Protein AF-A0A4U9V8J3-F1 (afdb_monomer_lite)

Sequence (40 aa):
MSLISMSGAWLSFSDAPLLDNTEIHIEDNERVCLVGATGR

Secondary structure (DSSP, 8-state):
-EEEEEEEEEEEETTEEEEEEEEEEEETT-------PPP-

pLDDT: mean 92.69, std 6.82, range [64.69, 97.12]

Structure (mmCIF, N/CA/C/O backbone):
data_AF-A0A4U9V8J3-F1
#
_entry.id   AF-A0A4U9V8J3-F1
#
loop_
_atom_site.group_PDB
_atom_site.id
_atom_site.type_symbol
_atom_site.label_atom_id
_atom_site.label_alt_id
_atom_site.label_comp_i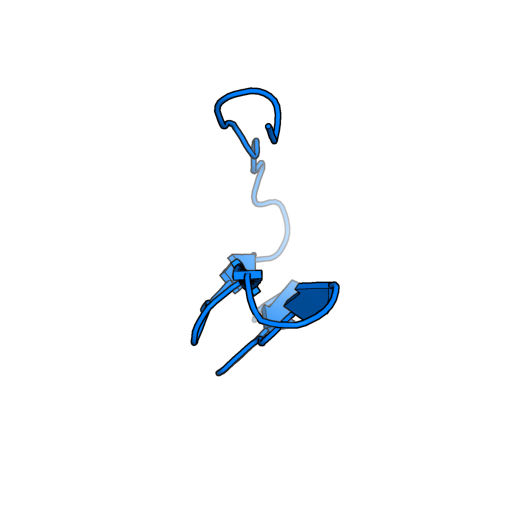d
_atom_site.label_asym_id
_atom_site.label_entity_id
_atom_site.label_seq_id
_atom_site.pdbx_PDB_ins_code
_atom_site.Cartn_x
_atom_site.Cartn_y
_atom_site.Cartn_z
_atom_site.occupancy
_atom_site.B_iso_or_equiv
_atom_site.auth_seq_id
_atom_site.auth_comp_id
_atom_site.auth_asym_id
_atom_site.auth_atom_id
_atom_site.pdbx_PDB_model_num
ATOM 1 N N . MET A 1 1 ? -10.933 -4.495 15.545 1.00 70.06 1 MET A N 1
ATOM 2 C CA . MET A 1 1 ? -11.696 -4.705 14.297 1.00 70.06 1 MET A CA 1
ATOM 3 C C . MET A 1 1 ? -11.080 -3.720 13.339 1.00 70.06 1 MET A C 1
ATOM 5 O O . MET A 1 1 ? -11.126 -2.532 13.650 1.00 70.06 1 MET A O 1
ATOM 9 N N . SER A 1 2 ? -10.424 -4.191 12.281 1.00 85.19 2 SER A N 1
ATOM 10 C CA . SER A 1 2 ? -9.573 -3.287 11.514 1.00 85.19 2 SER A CA 1
ATOM 11 C C . SER A 1 2 ? -10.417 -2.241 10.780 1.00 85.19 2 SER A C 1
ATOM 13 O O . SER A 1 2 ? -11.472 -2.545 10.218 1.00 85.19 2 SER A O 1
ATOM 15 N N . LEU A 1 3 ? -9.962 -0.991 10.842 1.00 94.56 3 LEU A N 1
ATOM 16 C CA . LEU A 1 3 ? -10.523 0.132 10.099 1.00 94.56 3 LEU A CA 1
ATOM 17 C C . LEU A 1 3 ? -10.123 0.031 8.622 1.00 94.56 3 LEU A C 1
ATOM 19 O O . LEU A 1 3 ? -10.921 0.322 7.734 1.00 94.56 3 LEU A O 1
ATOM 23 N N . ILE A 1 4 ? -8.884 -0.402 8.370 1.00 95.56 4 ILE A N 1
ATOM 24 C CA . ILE A 1 4 ? -8.346 -0.684 7.038 1.00 95.56 4 ILE A CA 1
ATOM 25 C C . ILE A 1 4 ? -7.685 -2.062 7.080 1.00 95.56 4 ILE A C 1
ATOM 27 O O . ILE A 1 4 ? -6.962 -2.389 8.023 1.00 95.56 4 ILE A O 1
ATOM 31 N N . SER A 1 5 ? -7.939 -2.885 6.065 1.00 95.81 5 SER A N 1
ATOM 32 C CA . SER A 1 5 ? -7.196 -4.123 5.829 1.00 95.81 5 SER A CA 1
ATOM 33 C C . SER A 1 5 ? -6.903 -4.250 4.343 1.00 95.81 5 SER A C 1
ATOM 35 O O . SER A 1 5 ? -7.804 -4.132 3.514 1.00 95.81 5 SER A O 1
ATOM 37 N N . MET A 1 6 ? -5.637 -4.477 4.018 1.00 96.19 6 MET A N 1
ATOM 38 C CA . MET A 1 6 ? -5.173 -4.852 2.692 1.00 96.19 6 MET A CA 1
ATOM 39 C C . MET A 1 6 ? -4.363 -6.129 2.828 1.00 96.19 6 MET A C 1
ATOM 41 O O . MET A 1 6 ? -3.434 -6.169 3.632 1.00 96.19 6 MET A O 1
ATOM 45 N N . SER A 1 7 ? -4.723 -7.132 2.035 1.00 96.50 7 SER A N 1
ATOM 46 C CA . SER A 1 7 ? -4.054 -8.427 2.009 1.00 96.50 7 SER A CA 1
ATOM 47 C C . SER A 1 7 ? -3.608 -8.778 0.600 1.00 96.50 7 SER A C 1
ATOM 49 O O . SER A 1 7 ? -4.399 -8.651 -0.338 1.00 96.50 7 SER A O 1
ATOM 51 N N . GLY A 1 8 ? -2.364 -9.220 0.450 1.00 97.12 8 GLY A N 1
ATOM 52 C CA . GLY A 1 8 ? -1.740 -9.558 -0.824 1.00 97.12 8 GLY A CA 1
ATOM 53 C C . GLY A 1 8 ? -1.710 -8.382 -1.796 1.00 97.12 8 GLY A C 1
ATOM 54 O O . GLY A 1 8 ? -1.873 -8.583 -2.998 1.00 97.12 8 GLY A O 1
ATOM 55 N N . ALA A 1 9 ? -1.578 -7.146 -1.299 1.00 96.50 9 ALA A N 1
ATOM 56 C CA . ALA A 1 9 ? -1.655 -5.965 -2.146 1.00 96.50 9 ALA A CA 1
ATOM 57 C C . ALA A 1 9 ? -0.470 -5.922 -3.118 1.00 96.50 9 ALA A C 1
ATOM 59 O O . ALA A 1 9 ? 0.692 -5.966 -2.707 1.00 96.50 9 ALA A O 1
ATOM 60 N N . TRP A 1 10 ? -0.786 -5.796 -4.407 1.00 96.31 10 TRP A N 1
ATOM 61 C CA . TRP A 1 10 ? 0.186 -5.669 -5.486 1.00 96.31 10 TRP A CA 1
ATOM 62 C C . TRP A 1 10 ? -0.077 -4.388 -6.273 1.00 96.31 10 TRP A C 1
ATOM 64 O O . TRP A 1 10 ? -1.208 -4.114 -6.677 1.00 96.31 10 TRP A O 1
ATOM 74 N N . LEU A 1 11 ? 0.973 -3.610 -6.518 1.00 94.94 11 LEU A N 1
ATOM 75 C CA . LEU A 1 11 ? 0.930 -2.402 -7.338 1.00 94.94 11 LEU A CA 1
ATOM 76 C C . LEU A 1 11 ? 2.226 -2.318 -8.131 1.00 94.94 11 LEU A C 1
ATOM 78 O O . LEU A 1 11 ? 3.300 -2.429 -7.556 1.00 94.94 11 LEU A O 1
ATOM 82 N N . SER A 1 12 ? 2.147 -2.098 -9.439 1.00 93.88 12 SER A N 1
ATOM 83 C CA . SER A 1 12 ? 3.327 -1.967 -10.291 1.00 93.88 12 SER A CA 1
ATOM 84 C C . SER A 1 12 ? 3.050 -1.028 -11.456 1.00 93.88 12 SER A C 1
ATOM 86 O O . SER A 1 12 ? 1.929 -0.978 -11.968 1.00 93.88 12 SER A O 1
ATOM 88 N N . PHE A 1 13 ? 4.087 -0.310 -11.882 1.00 92.38 13 PHE A N 1
ATOM 89 C CA . PHE A 1 13 ? 4.132 0.316 -13.195 1.00 92.38 13 PHE A CA 1
ATOM 90 C C . PHE A 1 13 ? 5.128 -0.474 -14.045 1.00 92.38 13 PHE A C 1
ATOM 92 O O . PHE A 1 13 ? 6.321 -0.482 -13.749 1.00 92.38 13 PHE A O 1
ATOM 99 N N . SER A 1 14 ? 4.635 -1.126 -15.101 1.00 91.00 14 SER A N 1
ATOM 100 C CA . SER A 1 14 ? 5.417 -2.067 -15.913 1.00 91.00 14 SER A CA 1
ATOM 101 C C . SER A 1 14 ? 5.886 -3.282 -15.094 1.00 91.00 14 SER A C 1
ATOM 103 O O . SER A 1 14 ? 5.065 -4.023 -14.565 1.00 91.00 14 SER A O 1
ATOM 105 N N . ASP A 1 15 ? 7.189 -3.505 -15.028 1.00 89.94 15 ASP A N 1
ATOM 106 C CA . ASP A 1 15 ? 7.890 -4.672 -14.504 1.00 89.94 15 ASP A CA 1
ATOM 107 C C . ASP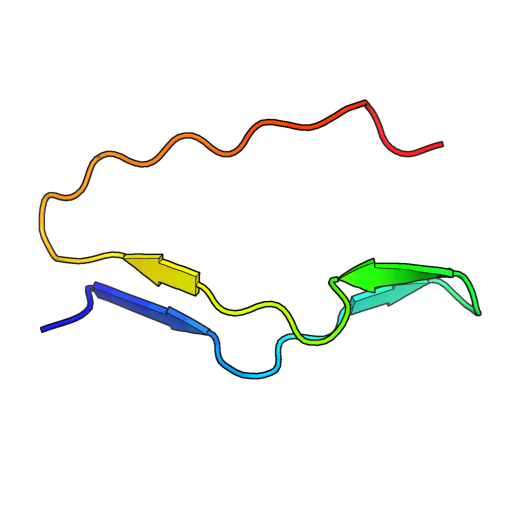 A 1 15 ? 8.545 -4.403 -13.139 1.00 89.94 15 ASP A C 1
ATOM 109 O O . ASP A 1 15 ? 9.110 -5.311 -12.531 1.00 89.94 15 ASP A O 1
ATOM 113 N N . ALA A 1 16 ? 8.429 -3.175 -12.625 1.00 89.75 16 ALA A N 1
ATOM 114 C CA . ALA A 1 16 ? 8.912 -2.787 -11.306 1.00 89.75 16 ALA A CA 1
ATOM 115 C C . ALA A 1 16 ? 7.739 -2.720 -10.303 1.00 89.75 16 ALA A C 1
ATOM 117 O O . ALA A 1 16 ? 6.895 -1.816 -10.401 1.00 89.75 16 ALA A O 1
ATOM 118 N N . PRO A 1 17 ? 7.613 -3.669 -9.354 1.00 92.06 17 PRO A N 1
ATOM 119 C CA . PRO A 1 17 ? 6.563 -3.615 -8.343 1.00 92.06 17 PRO A CA 1
ATOM 120 C C . PRO A 1 17 ? 6.848 -2.510 -7.318 1.00 92.06 17 PRO A C 1
ATOM 122 O O . PRO A 1 17 ? 7.920 -2.447 -6.725 1.00 92.06 17 PRO A O 1
ATOM 125 N N . LEU A 1 18 ? 5.862 -1.638 -7.110 1.00 92.94 18 LEU A N 1
ATOM 126 C CA . LEU A 1 18 ? 5.829 -0.653 -6.028 1.00 92.94 18 LEU A CA 1
ATOM 127 C C . LEU A 1 18 ? 5.354 -1.273 -4.714 1.00 92.94 18 LEU A C 1
ATOM 129 O O . LEU A 1 18 ? 5.849 -0.910 -3.653 1.00 92.94 18 LEU A O 1
ATOM 133 N N . LEU A 1 19 ? 4.391 -2.191 -4.798 1.00 95.00 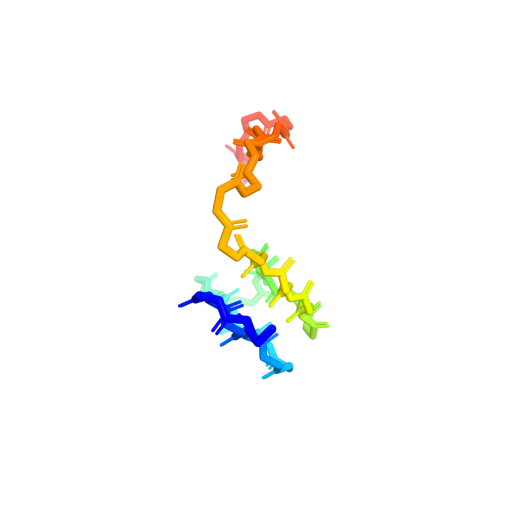19 LEU A N 1
ATOM 134 C CA . LEU A 1 19 ? 3.945 -3.046 -3.704 1.00 95.00 19 LEU A CA 1
ATOM 135 C C . LEU A 1 19 ? 4.008 -4.488 -4.207 1.00 95.00 19 LEU A C 1
ATOM 137 O O . LEU A 1 19 ? 3.445 -4.792 -5.260 1.00 95.00 19 LEU A O 1
ATOM 141 N N . ASP A 1 20 ? 4.684 -5.352 -3.462 1.00 95.25 20 ASP A N 1
ATOM 142 C CA . ASP A 1 20 ? 4.804 -6.786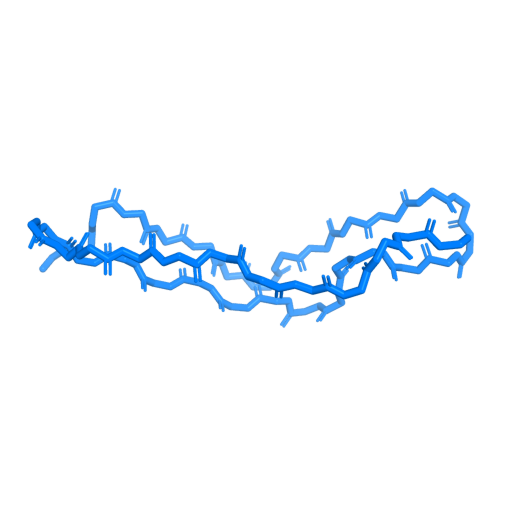 -3.731 1.00 95.25 20 ASP A CA 1
ATOM 143 C C . ASP A 1 20 ? 4.288 -7.530 -2.498 1.00 95.25 20 ASP A C 1
ATOM 145 O O . ASP A 1 20 ? 4.859 -7.391 -1.414 1.00 95.25 20 ASP A O 1
ATOM 149 N N . ASN A 1 21 ? 3.159 -8.233 -2.651 1.00 96.69 21 ASN A N 1
ATOM 150 C CA . ASN A 1 21 ? 2.481 -8.991 -1.592 1.00 96.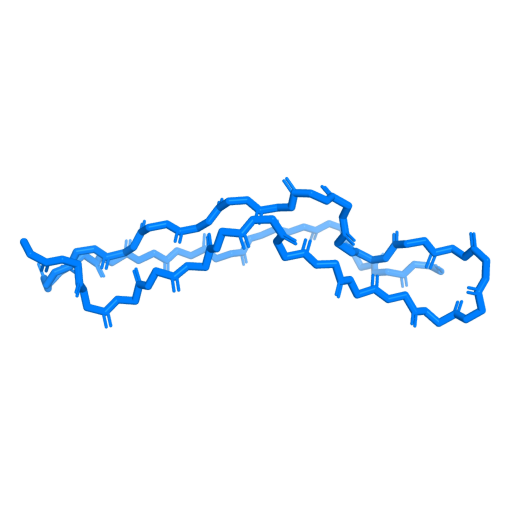69 21 ASN A CA 1
ATOM 151 C C . ASN A 1 21 ? 2.395 -8.239 -0.251 1.00 96.69 21 ASN A C 1
ATOM 153 O O . ASN A 1 21 ? 2.705 -8.775 0.813 1.00 96.69 21 ASN A O 1
ATOM 157 N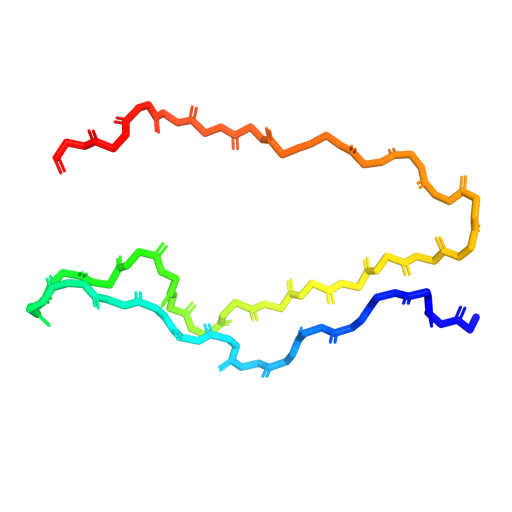 N . THR A 1 22 ? 2.019 -6.962 -0.303 1.00 96.62 22 THR A N 1
ATOM 158 C CA . THR A 1 22 ? 2.020 -6.103 0.881 1.00 96.62 22 THR A CA 1
ATOM 159 C C . THR A 1 22 ? 0.783 -6.350 1.743 1.00 96.62 22 THR A C 1
ATOM 161 O O . THR A 1 22 ? -0.344 -6.360 1.246 1.00 96.62 22 THR A O 1
ATOM 164 N N . GLU A 1 23 ? 1.004 -6.483 3.049 1.00 96.94 23 GLU A N 1
ATOM 165 C CA . GLU A 1 23 ? -0.031 -6.628 4.075 1.00 96.94 23 GLU A CA 1
ATOM 166 C C . GLU A 1 23 ? -0.110 -5.347 4.908 1.00 96.94 23 GLU A C 1
ATOM 168 O O . GLU A 1 23 ? 0.903 -4.879 5.434 1.00 96.94 23 GLU A O 1
ATOM 173 N N . ILE A 1 24 ? -1.305 -4.773 5.044 1.00 96.50 24 ILE A N 1
ATOM 174 C CA . ILE A 1 24 ? -1.547 -3.612 5.906 1.00 96.50 24 ILE A CA 1
ATOM 175 C C . ILE A 1 24 ? -2.807 -3.861 6.724 1.00 96.50 24 ILE A C 1
ATOM 177 O O . ILE A 1 24 ? -3.885 -4.098 6.182 1.00 96.50 24 ILE A O 1
ATOM 181 N N . HIS A 1 25 ? -2.675 -3.723 8.038 1.00 96.19 25 HIS A N 1
ATOM 182 C CA . HIS A 1 25 ? -3.784 -3.727 8.981 1.00 96.19 25 HIS A CA 1
ATOM 183 C C . HIS A 1 25 ? -3.677 -2.461 9.818 1.00 96.19 25 HIS A C 1
ATOM 185 O O . HIS A 1 25 ? -2.628 -2.204 10.398 1.00 96.19 25 HIS A O 1
ATOM 191 N N . ILE A 1 26 ? -4.742 -1.663 9.827 1.00 97.06 26 ILE A N 1
ATOM 192 C CA . ILE A 1 26 ? -4.840 -0.459 10.653 1.00 97.06 26 ILE A CA 1
ATOM 193 C C . ILE A 1 26 ? -6.110 -0.591 11.476 1.00 97.06 26 ILE A C 1
ATOM 195 O O . ILE A 1 26 ? -7.201 -0.754 10.920 1.00 97.06 26 ILE A O 1
ATOM 199 N N . GLU A 1 27 ? -5.973 -0.538 12.791 1.00 96.88 27 GLU A N 1
ATOM 200 C CA . GLU A 1 27 ? -7.081 -0.632 13.734 1.00 96.88 27 GLU A CA 1
ATOM 201 C C . GLU A 1 27 ? -7.735 0.735 13.989 1.00 96.88 27 GLU A C 1
ATOM 203 O O . GLU A 1 27 ? -7.202 1.799 13.667 1.00 96.88 27 GLU A O 1
ATOM 208 N N . ASP A 1 28 ? -8.932 0.714 14.573 1.00 96.81 28 ASP A N 1
ATOM 209 C CA . ASP A 1 28 ? -9.616 1.941 14.977 1.00 96.81 28 ASP A CA 1
ATOM 210 C C . ASP A 1 28 ? -8.757 2.742 15.980 1.00 96.81 28 ASP A C 1
ATOM 212 O O . ASP A 1 28 ? -8.201 2.191 16.932 1.00 96.81 28 ASP A O 1
ATOM 216 N N . ASN A 1 29 ? -8.669 4.057 15.774 1.00 95.75 29 ASN A N 1
ATOM 217 C CA . ASN A 1 29 ? -7.824 5.008 16.507 1.00 95.75 29 ASN A CA 1
ATOM 218 C C . ASN A 1 29 ? -6.306 4.776 16.403 1.00 95.75 29 ASN A C 1
ATOM 220 O O . ASN A 1 29 ? -5.538 5.491 17.059 1.00 95.75 29 ASN A O 1
ATOM 224 N N . GLU A 1 30 ? -5.847 3.838 15.573 1.00 96.25 30 GLU A N 1
ATOM 225 C CA . GLU A 1 30 ? -4.424 3.645 15.327 1.00 96.25 30 GLU A CA 1
ATOM 226 C C . GLU A 1 30 ? -3.850 4.819 14.519 1.00 96.25 30 GLU A C 1
ATOM 228 O O . GLU A 1 30 ? -4.381 5.232 13.486 1.00 96.25 30 GLU A O 1
ATOM 233 N N . ARG A 1 31 ? -2.744 5.390 15.007 1.00 95.81 31 ARG A N 1
ATOM 234 C CA . ARG A 1 31 ? -2.037 6.488 14.340 1.00 95.81 31 ARG A CA 1
ATOM 235 C C . ARG A 1 31 ? -0.833 5.929 13.602 1.00 95.81 31 ARG A C 1
ATOM 237 O O . ARG A 1 31 ? 0.196 5.661 14.215 1.00 95.81 31 ARG A O 1
ATOM 244 N N . VAL A 1 32 ? -0.963 5.800 12.289 1.00 95.44 32 VAL A N 1
ATOM 245 C CA . VAL A 1 32 ? 0.077 5.240 11.420 1.00 95.44 32 VAL A CA 1
ATOM 246 C C . VAL A 1 32 ? 0.751 6.347 10.612 1.00 95.44 32 VAL A C 1
ATOM 248 O O . VAL A 1 32 ? 0.098 7.279 10.147 1.00 95.44 32 VAL A O 1
ATOM 251 N N . CYS A 1 33 ? 2.068 6.237 10.431 1.00 96.56 33 CYS A N 1
ATOM 252 C CA . CYS A 1 33 ? 2.842 7.058 9.504 1.00 96.56 33 CYS A CA 1
ATOM 253 C C . CYS A 1 33 ? 3.569 6.135 8.526 1.00 96.56 33 CYS A C 1
ATOM 255 O O . CYS A 1 33 ? 4.329 5.263 8.949 1.00 96.56 33 CYS A O 1
ATOM 257 N N . LEU A 1 34 ? 3.339 6.329 7.229 1.00 93.25 34 LEU A N 1
ATOM 258 C CA . LEU A 1 34 ? 4.058 5.609 6.186 1.00 93.25 34 LEU A CA 1
ATOM 259 C C . LEU A 1 34 ? 5.296 6.410 5.795 1.00 93.25 34 LEU A C 1
ATOM 261 O O . LEU A 1 34 ? 5.201 7.584 5.437 1.00 93.25 34 LEU A O 1
ATOM 265 N N . VAL A 1 35 ? 6.456 5.765 5.859 1.00 94.62 35 VAL A N 1
ATOM 266 C CA . VAL A 1 35 ? 7.748 6.354 5.502 1.00 94.62 35 VAL A CA 1
ATOM 267 C C . VAL A 1 35 ? 8.460 5.470 4.489 1.00 94.62 35 VAL A C 1
ATOM 269 O O . VAL A 1 35 ? 8.313 4.251 4.496 1.00 94.62 35 VAL A O 1
ATOM 272 N N . GLY A 1 36 ? 9.252 6.088 3.622 1.00 90.62 36 GLY A N 1
ATOM 273 C CA . GLY A 1 36 ? 10.019 5.397 2.596 1.00 90.62 36 GLY A CA 1
ATOM 274 C C . GLY A 1 36 ? 10.974 6.353 1.896 1.00 90.62 36 GLY A C 1
ATOM 275 O O . GLY A 1 36 ? 10.875 7.573 2.047 1.00 90.62 36 GLY A O 1
ATOM 276 N N . ALA A 1 37 ? 11.915 5.797 1.139 1.00 91.06 37 ALA A N 1
ATOM 277 C CA . ALA A 1 37 ? 12.714 6.594 0.219 1.00 91.06 37 ALA A CA 1
ATOM 278 C C . ALA A 1 37 ? 11.838 7.062 -0.952 1.00 91.06 37 ALA A C 1
ATOM 280 O O . ALA A 1 37 ? 10.922 6.350 -1.368 1.00 91.06 37 ALA A O 1
ATOM 281 N N . THR A 1 38 ? 12.127 8.243 -1.501 1.00 89.31 38 THR A N 1
ATOM 282 C CA . THR A 1 38 ? 11.478 8.707 -2.732 1.00 89.31 38 THR A CA 1
ATOM 283 C C . THR A 1 38 ? 11.674 7.665 -3.831 1.00 89.31 38 THR A C 1
ATOM 285 O O . THR A 1 38 ? 12.809 7.258 -4.088 1.00 89.31 38 THR A O 1
ATOM 288 N N . GLY A 1 39 ? 10.572 7.243 -4.459 1.00 79.81 39 GLY A N 1
ATOM 289 C CA . GLY A 1 39 ? 10.597 6.302 -5.576 1.00 79.81 39 GLY A CA 1
ATOM 290 C C . GLY A 1 39 ? 11.493 6.829 -6.695 1.00 79.81 39 GLY A C 1
ATOM 291 O O . GLY A 1 39 ? 11.380 7.995 -7.080 1.00 79.81 39 GLY A O 1
ATOM 292 N N . ARG A 1 40 ? 12.416 5.985 -7.154 1.00 64.69 40 ARG A N 1
ATOM 293 C CA . ARG A 1 40 ? 13.260 6.238 -8.322 1.00 64.69 40 ARG A CA 1
ATOM 294 C C . ARG A 1 40 ? 12.700 5.518 -9.532 1.00 64.69 40 ARG A C 1
ATOM 296 O O . ARG A 1 40 ? 12.150 4.415 -9.326 1.00 64.69 40 ARG A O 1
#

Radius of gyration: 12.42 Å; chains: 1; bounding box: 25×18×32 Å

Organism: Serratia fonticola (NCBI:txid47917)

Foldseek 3Di:
DFPDWDAQDWDDDPPDTPDGRDTDTHHPPRDDDDDDDDDD